Protein AF-X1IKI7-F1 (afdb_monomer)

Secondary structure (DSSP, 8-state):
--SS----HHHHHTHHHHHHHHHSSS------HHHHTT---BHHHHHHHHT---HHHHHHHHHHHHHHHHHGGGS----TTBPPP-HHHHHHHHTT--TT-------EEE-TTS-EEEPP-

Solvent-accessible surface area (backbone atoms only — not comparable to full-atom values): 7560 Å² total; per-residue (Å²): 99,76,99,61,84,64,68,47,65,73,40,54,74,38,42,67,63,46,34,54,59,66,70,41,94,69,89,84,86,83,76,51,66,57,71,35,64,73,42,57,43,44,59,71,60,28,51,51,58,77,70,42,84,49,68,68,58,42,55,51,51,52,52,47,53,57,48,42,71,72,48,40,88,81,36,103,60,64,66,89,67,41,46,53,59,43,55,69,57,50,52,56,43,57,74,79,47,56,91,93,57,89,87,79,96,70,62,65,40,62,44,98,84,17,36,70,42,76,56,80,131

Structure (mmCIF, N/CA/C/O backbone):
data_AF-X1IKI7-F1
#
_entry.id   AF-X1IKI7-F1
#
loop_
_atom_site.group_PDB
_atom_site.id
_atom_site.type_symbol
_atom_site.label_atom_id
_atom_site.label_alt_id
_atom_site.label_comp_id
_atom_site.label_asym_id
_atom_site.label_entity_id
_atom_site.label_seq_id
_atom_site.pdbx_PDB_ins_code
_atom_site.Cartn_x
_atom_site.Cartn_y
_atom_site.Cartn_z
_atom_site.occupancy
_atom_site.B_iso_or_equiv
_atom_site.auth_seq_id
_atom_site.auth_comp_id
_atom_site.auth_asym_id
_atom_site.auth_atom_id
_atom_site.pdbx_PDB_model_num
ATOM 1 N N . GLY A 1 1 ? 7.196 -6.343 9.936 1.00 54.75 1 GLY A N 1
ATOM 2 C CA . GLY A 1 1 ? 6.789 -4.978 10.313 1.00 54.75 1 GLY A CA 1
ATOM 3 C C . GLY A 1 1 ? 7.784 -4.356 11.272 1.00 54.75 1 GLY A C 1
ATOM 4 O O . GLY A 1 1 ? 8.767 -5.003 11.624 1.00 54.75 1 GLY A O 1
ATOM 5 N N . SER A 1 2 ? 7.556 -3.100 11.653 1.00 58.31 2 SER A N 1
ATOM 6 C CA . SER A 1 2 ? 8.295 -2.447 12.739 1.00 58.31 2 SER A CA 1
ATOM 7 C C . SER A 1 2 ? 7.709 -2.851 14.101 1.00 58.31 2 SER A C 1
ATOM 9 O O . SER A 1 2 ? 6.635 -3.440 14.175 1.00 58.31 2 SER A O 1
ATOM 11 N N . ASN A 1 3 ? 8.406 -2.524 15.193 1.00 61.47 3 ASN A N 1
ATOM 12 C CA . ASN A 1 3 ? 7.962 -2.867 16.551 1.00 61.47 3 ASN A CA 1
ATOM 13 C C . ASN A 1 3 ? 6.884 -1.919 17.110 1.00 61.47 3 ASN A C 1
ATOM 15 O O . ASN A 1 3 ? 6.455 -2.095 18.249 1.00 61.47 3 ASN A O 1
ATOM 19 N N . SER A 1 4 ? 6.480 -0.881 16.370 1.00 64.25 4 SER A N 1
ATOM 20 C CA . SER A 1 4 ? 5.496 0.096 16.838 1.00 64.25 4 SER A CA 1
ATOM 21 C C . SER A 1 4 ? 4.553 0.542 15.715 1.00 64.25 4 SER A C 1
ATOM 23 O O . SER A 1 4 ? 5.011 0.797 14.601 1.00 64.25 4 SER A O 1
ATOM 25 N N . PRO A 1 5 ? 3.241 0.696 15.989 1.00 67.75 5 PRO A N 1
ATOM 26 C CA . PRO A 1 5 ? 2.286 1.113 14.970 1.00 67.75 5 PRO A CA 1
ATOM 27 C C . PRO A 1 5 ? 2.663 2.468 14.365 1.00 67.75 5 PRO A C 1
ATOM 29 O O . PRO A 1 5 ? 2.767 3.483 15.064 1.00 67.75 5 PRO A O 1
ATOM 32 N N . HIS A 1 6 ? 2.846 2.495 13.047 1.00 73.50 6 HIS A N 1
ATOM 33 C CA . HIS A 1 6 ? 3.067 3.734 12.316 1.00 73.50 6 HIS A CA 1
ATOM 34 C C . HIS A 1 6 ? 1.735 4.402 11.980 1.00 73.50 6 HIS A C 1
ATOM 36 O O . HIS A 1 6 ? 0.736 3.751 11.679 1.00 73.50 6 HIS A O 1
ATOM 42 N N . ARG A 1 7 ? 1.730 5.738 11.994 1.00 82.06 7 ARG A N 1
ATOM 43 C CA . ARG A 1 7 ? 0.601 6.511 11.471 1.00 82.06 7 ARG A CA 1
ATOM 44 C C . ARG A 1 7 ? 0.646 6.463 9.954 1.00 82.06 7 ARG A C 1
ATOM 46 O O . ARG A 1 7 ? 1.413 7.204 9.338 1.00 82.06 7 ARG A O 1
ATOM 53 N N . GLU A 1 8 ? -0.162 5.581 9.387 1.00 88.25 8 GLU A N 1
ATOM 54 C CA . GLU A 1 8 ? -0.386 5.511 7.949 1.00 88.25 8 GLU A CA 1
ATOM 55 C C . GLU A 1 8 ? -1.044 6.820 7.466 1.00 88.25 8 GLU A C 1
ATOM 57 O O . GLU A 1 8 ? -1.823 7.465 8.182 1.00 88.25 8 GLU A O 1
ATOM 62 N N . TYR A 1 9 ? -0.629 7.286 6.287 1.00 89.56 9 TYR A N 1
ATOM 63 C CA . TYR A 1 9 ? -0.981 8.604 5.780 1.00 89.56 9 TYR A CA 1
ATOM 64 C C . TYR A 1 9 ? -2.483 8.739 5.504 1.00 89.56 9 TYR A C 1
ATOM 66 O O . TYR A 1 9 ? -3.066 9.744 5.915 1.00 89.56 9 TYR A O 1
ATOM 74 N N . ASN A 1 10 ? -3.114 7.750 4.865 1.00 92.44 10 ASN A N 1
ATOM 75 C CA . ASN A 1 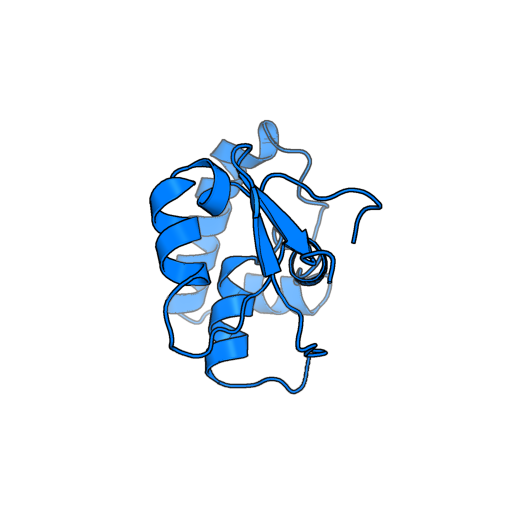10 ? -4.544 7.756 4.554 1.00 92.44 10 ASN A CA 1
ATOM 76 C C . ASN A 1 10 ? -5.395 7.786 5.833 1.00 92.44 10 ASN A C 1
ATOM 78 O O . ASN A 1 10 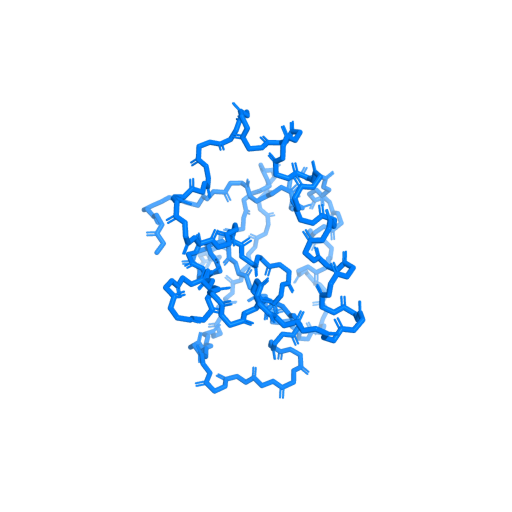? -6.315 8.601 5.933 1.00 92.44 10 ASN A O 1
ATOM 82 N N . VAL A 1 11 ? -5.031 7.001 6.855 1.00 92.88 11 VAL A N 1
ATOM 83 C CA . VAL A 1 11 ? -5.683 7.035 8.180 1.00 92.88 11 VAL A CA 1
ATOM 84 C C . VAL A 1 11 ? -5.547 8.421 8.814 1.00 92.88 11 VAL A C 1
ATOM 86 O O . VAL A 1 11 ? -6.536 9.025 9.234 1.00 92.88 11 VAL A O 1
ATOM 89 N N . LYS A 1 12 ? -4.328 8.976 8.857 1.00 93.25 12 LYS A N 1
ATOM 90 C CA . LYS A 1 12 ? -4.076 10.298 9.455 1.00 93.25 12 LYS A CA 1
ATOM 91 C C . LYS A 1 12 ? -4.795 11.419 8.703 1.00 93.25 12 LYS A C 1
ATOM 93 O O . LYS A 1 12 ? -5.188 12.411 9.319 1.00 93.25 12 LYS A O 1
ATOM 98 N N . LYS A 1 13 ? -4.937 11.296 7.382 1.00 95.31 13 LYS A N 1
ATOM 99 C CA . LYS A 1 13 ? -5.552 12.323 6.539 1.00 95.31 13 LYS A CA 1
ATOM 100 C C . LYS A 1 13 ? -7.025 12.532 6.882 1.00 95.31 13 LYS A C 1
ATOM 102 O O . LYS A 1 13 ? -7.486 13.670 6.808 1.00 95.31 13 LYS A O 1
ATOM 107 N N . ASN A 1 14 ? -7.733 11.475 7.286 1.00 96.06 14 ASN A N 1
ATOM 108 C CA . ASN A 1 14 ? -9.108 11.572 7.765 1.00 96.06 14 ASN A CA 1
ATOM 109 C C . ASN A 1 14 ? -9.439 10.487 8.804 1.00 96.06 14 ASN A C 1
ATOM 111 O O . ASN A 1 14 ? -10.056 9.465 8.502 1.00 96.06 14 ASN A O 1
ATOM 115 N N . ILE A 1 15 ? -9.063 10.755 10.057 1.00 96.31 15 ILE A N 1
ATOM 116 C CA . ILE A 1 15 ? -9.257 9.834 11.188 1.00 96.31 15 ILE A CA 1
ATOM 117 C C . ILE A 1 15 ? -10.740 9.503 11.388 1.00 96.31 15 ILE A C 1
ATOM 119 O O . ILE A 1 15 ? -11.086 8.347 11.627 1.00 96.31 15 ILE A O 1
ATOM 123 N N . LYS A 1 16 ? -11.621 10.507 11.268 1.00 96.50 16 LYS A N 1
ATOM 124 C CA . LYS A 1 16 ? -13.062 10.340 11.482 1.00 96.50 16 LYS A CA 1
ATOM 125 C C . LYS A 1 16 ? -13.664 9.378 10.457 1.00 96.50 16 LYS A C 1
ATOM 127 O O . LYS A 1 16 ? -14.276 8.395 10.856 1.00 96.50 16 LYS A O 1
ATOM 132 N N . ALA A 1 17 ? -13.429 9.619 9.167 1.00 96.75 17 ALA A N 1
ATOM 133 C CA . ALA A 1 17 ? -13.951 8.747 8.116 1.00 96.75 17 ALA A CA 1
ATOM 134 C C . ALA A 1 17 ? -13.374 7.328 8.217 1.00 96.75 17 ALA A C 1
ATOM 136 O O . ALA A 1 17 ? -14.100 6.351 8.062 1.00 96.75 17 ALA A O 1
ATOM 137 N N . CYS A 1 18 ? -12.081 7.197 8.532 1.00 96.00 18 CYS A N 1
ATOM 138 C CA . CYS A 1 18 ? -11.471 5.887 8.731 1.00 96.00 18 CYS A CA 1
ATOM 139 C C . CYS A 1 18 ? -12.158 5.127 9.877 1.00 96.00 18 CYS A C 1
ATOM 141 O O . CYS A 1 18 ? -12.535 3.972 9.715 1.00 96.00 18 CYS A O 1
ATOM 143 N N . ARG A 1 19 ? -12.422 5.789 11.008 1.00 95.75 19 ARG A N 1
ATOM 144 C CA . ARG A 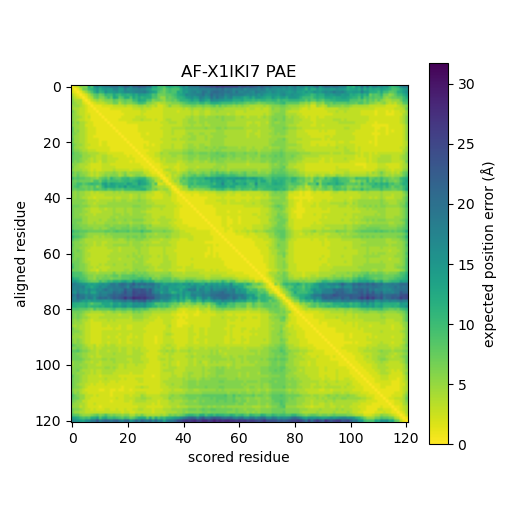1 19 ? -13.154 5.180 12.124 1.00 95.75 19 ARG A CA 1
ATOM 145 C C . ARG A 1 19 ? -14.561 4.732 11.736 1.00 95.75 19 ARG A C 1
ATOM 147 O O . ARG A 1 19 ? -14.939 3.620 12.088 1.00 95.75 19 ARG A O 1
ATOM 154 N N . GLU A 1 20 ? -15.305 5.565 11.014 1.00 96.50 20 GLU A N 1
ATOM 155 C CA . GLU A 1 20 ? -16.653 5.231 10.534 1.00 96.50 20 GLU A CA 1
ATOM 156 C C . GLU A 1 20 ? -16.634 3.977 9.648 1.00 96.50 20 GLU A C 1
ATOM 158 O O . GLU A 1 20 ? -17.445 3.075 9.847 1.00 96.50 20 GLU A O 1
ATOM 163 N N . VAL A 1 21 ? -15.656 3.861 8.740 1.00 95.88 21 VAL A N 1
ATOM 164 C CA . VAL A 1 21 ? -15.472 2.655 7.919 1.00 95.88 21 VAL A CA 1
ATOM 165 C C . VAL A 1 21 ? -15.169 1.439 8.792 1.00 95.88 21 VAL A C 1
ATOM 167 O O . VAL A 1 21 ? -15.828 0.415 8.648 1.00 95.88 21 VAL A O 1
ATOM 170 N N . PHE A 1 22 ? -14.216 1.525 9.723 1.00 93.75 22 PHE A N 1
ATOM 171 C CA . PHE A 1 22 ? -13.858 0.378 10.566 1.00 93.75 22 PHE A CA 1
ATOM 172 C C . PHE A 1 22 ? -15.016 -0.077 11.471 1.00 93.75 22 PHE A C 1
ATOM 174 O O . PHE A 1 22 ? -15.182 -1.277 11.674 1.00 93.75 22 PHE A O 1
ATOM 181 N N . GLN A 1 23 ? -15.857 0.848 11.944 1.00 94.06 23 GLN A N 1
ATOM 182 C CA . GLN A 1 23 ? -17.033 0.557 12.777 1.00 94.06 23 GLN A CA 1
ATOM 183 C C . GLN A 1 23 ? -18.266 0.089 11.995 1.00 94.06 23 GLN A C 1
ATOM 185 O O . GLN A 1 23 ? -19.241 -0.349 12.604 1.00 94.06 23 GLN A O 1
ATOM 190 N N . ALA A 1 24 ? -18.251 0.182 10.666 1.00 96.06 24 ALA A N 1
ATOM 191 C CA . ALA A 1 24 ? -19.374 -0.244 9.845 1.00 96.06 24 ALA A CA 1
ATOM 192 C C . ALA A 1 24 ? -19.676 -1.753 10.007 1.00 96.06 24 ALA A C 1
ATOM 194 O O . ALA A 1 24 ? -18.782 -2.513 10.369 1.00 96.06 24 ALA A O 1
ATOM 195 N N . PRO A 1 25 ? -20.889 -2.238 9.706 1.00 95.69 25 PRO A N 1
ATOM 196 C CA . PRO A 1 25 ? -21.244 -3.635 9.970 1.00 95.69 25 PRO A CA 1
ATOM 197 C C . PRO A 1 25 ? -20.736 -4.643 8.925 1.00 95.69 25 PRO A C 1
ATOM 199 O O . PRO A 1 25 ? -20.824 -5.841 9.166 1.00 95.69 25 PRO A O 1
ATOM 202 N N . TRP A 1 26 ? -20.231 -4.200 7.768 1.00 95.62 26 TRP A N 1
ATOM 203 C CA . TRP A 1 26 ? -19.721 -5.102 6.726 1.00 95.62 26 TRP A CA 1
ATOM 204 C C . TRP A 1 26 ? -18.287 -5.572 7.001 1.00 95.62 26 TRP A C 1
ATOM 206 O O . TRP A 1 26 ? -17.536 -4.921 7.733 1.00 95.62 26 TRP A O 1
ATOM 216 N N . GLU A 1 27 ? -17.891 -6.684 6.390 1.00 93.19 27 GLU A N 1
ATOM 217 C CA . GLU A 1 27 ? -16.528 -7.215 6.470 1.00 93.19 27 GLU A CA 1
ATOM 218 C C . GLU A 1 27 ? -15.531 -6.311 5.738 1.00 93.19 27 GLU A C 1
ATOM 220 O O . GLU A 1 27 ? -15.855 -5.691 4.722 1.00 93.19 27 GLU A O 1
ATOM 225 N N . LYS A 1 28 ? -14.307 -6.211 6.266 1.00 92.75 28 LYS A N 1
ATOM 226 C CA . LYS A 1 28 ? -13.208 -5.496 5.608 1.00 92.75 28 LYS A CA 1
ATOM 227 C C . LYS A 1 28 ? -11.940 -6.317 5.678 1.00 92.75 28 LYS A C 1
ATOM 229 O O . LYS A 1 28 ? -11.585 -6.810 6.745 1.00 92.75 28 LYS A O 1
ATOM 234 N N . THR A 1 29 ? -11.199 -6.277 4.583 1.00 93.69 29 THR A N 1
ATOM 235 C CA . THR A 1 29 ? -9.815 -6.734 4.517 1.00 93.69 29 THR A CA 1
ATOM 236 C C . THR A 1 29 ? -8.940 -5.537 4.173 1.00 93.69 29 THR A C 1
ATOM 238 O O . THR A 1 29 ? -9.299 -4.710 3.332 1.00 93.69 29 THR A O 1
ATOM 241 N N . ILE A 1 30 ? -7.814 -5.394 4.867 1.00 92.00 30 ILE A N 1
ATOM 242 C CA . ILE A 1 30 ? -6.903 -4.255 4.719 1.00 92.00 30 ILE A CA 1
ATOM 243 C C . ILE A 1 30 ? -5.480 -4.740 4.455 1.00 92.00 30 ILE A C 1
ATOM 245 O O . ILE A 1 30 ? -5.088 -5.815 4.897 1.00 92.00 30 ILE A O 1
ATOM 249 N N . THR A 1 31 ? -4.681 -3.910 3.787 1.00 90.56 31 THR A N 1
ATOM 250 C CA . THR A 1 31 ? -3.249 -4.145 3.554 1.00 90.56 31 THR A CA 1
AT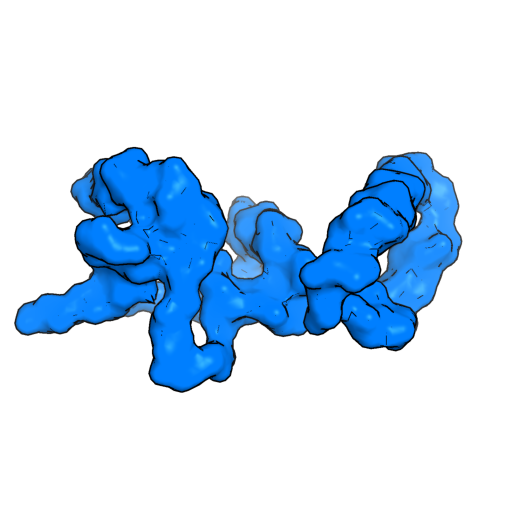OM 251 C C . THR A 1 31 ? -2.428 -3.158 4.394 1.00 90.56 31 THR A C 1
ATOM 253 O O . THR A 1 31 ? -2.057 -2.089 3.892 1.00 90.56 31 THR A O 1
ATOM 256 N N . PRO A 1 32 ? -2.193 -3.439 5.690 1.00 85.94 32 PRO A N 1
ATOM 257 C CA . PRO A 1 32 ? -1.529 -2.502 6.591 1.00 85.94 32 PRO A CA 1
ATOM 258 C C . PRO A 1 32 ? -0.048 -2.331 6.235 1.00 85.94 32 PRO A C 1
ATOM 260 O O . PRO A 1 32 ? 0.568 -3.208 5.626 1.00 85.94 32 PRO A O 1
ATOM 263 N N . LEU A 1 33 ? 0.554 -1.219 6.677 1.00 81.94 33 LEU A N 1
ATOM 264 C CA . LEU A 1 33 ? 1.983 -0.939 6.464 1.00 81.94 33 LEU A CA 1
ATOM 265 C C . LEU A 1 33 ? 2.898 -2.063 6.973 1.00 81.94 33 LEU A C 1
ATOM 267 O O . LEU A 1 33 ? 3.983 -2.261 6.429 1.00 81.94 33 LEU A O 1
ATOM 271 N N . ASP A 1 34 ? 2.464 -2.811 7.986 1.00 70.75 34 ASP A N 1
ATOM 272 C CA . ASP A 1 34 ? 3.208 -3.920 8.584 1.00 70.75 34 ASP A CA 1
ATOM 273 C C . ASP A 1 34 ? 3.501 -5.070 7.610 1.00 70.75 34 ASP A C 1
ATOM 275 O O . ASP A 1 34 ? 4.530 -5.741 7.769 1.00 70.75 34 ASP A O 1
ATOM 279 N N . THR A 1 35 ? 2.640 -5.257 6.600 1.00 69.81 35 THR A N 1
ATOM 280 C CA . THR A 1 35 ? 2.744 -6.306 5.573 1.00 69.81 35 THR A CA 1
ATOM 281 C C . THR A 1 35 ? 3.114 -5.736 4.204 1.00 69.81 35 THR A C 1
ATOM 283 O O . THR A 1 35 ? 4.012 -6.263 3.547 1.00 69.81 35 THR A O 1
ATOM 286 N N . CYS A 1 36 ? 2.502 -4.623 3.780 1.00 67.38 36 CYS A N 1
ATOM 287 C CA . CYS A 1 36 ? 2.765 -4.039 2.460 1.00 67.38 36 CYS A CA 1
ATOM 288 C C . CYS A 1 36 ? 4.044 -3.186 2.408 1.00 67.38 36 CYS A C 1
ATOM 290 O O . CYS A 1 36 ? 4.579 -2.963 1.324 1.00 67.38 36 CYS A O 1
ATOM 292 N N . GLY A 1 37 ? 4.583 -2.765 3.561 1.00 67.50 37 GLY A N 1
ATOM 293 C CA . GLY A 1 37 ? 5.705 -1.824 3.684 1.00 67.50 37 GLY A CA 1
ATOM 294 C C . GLY A 1 37 ? 7.035 -2.256 3.060 1.00 67.50 37 GLY A C 1
ATOM 295 O O . GLY A 1 37 ? 7.954 -1.446 2.996 1.00 67.50 37 GLY A O 1
ATOM 296 N N . ASN A 1 38 ? 7.137 -3.498 2.582 1.00 76.88 38 ASN A N 1
ATOM 297 C CA . ASN A 1 38 ? 8.338 -4.053 1.958 1.00 76.88 38 ASN A CA 1
ATOM 298 C C . ASN A 1 38 ? 8.079 -4.691 0.584 1.00 76.88 38 ASN A C 1
ATOM 300 O O . ASN A 1 38 ? 8.979 -5.320 0.030 1.00 76.88 38 ASN A O 1
ATOM 304 N N . ILE A 1 39 ? 6.869 -4.565 0.028 1.00 87.38 39 ILE A N 1
ATOM 305 C CA . ILE A 1 39 ? 6.555 -5.180 -1.263 1.00 87.38 39 ILE A CA 1
ATOM 306 C C . ILE A 1 39 ? 7.139 -4.323 -2.380 1.00 87.38 39 ILE A C 1
ATOM 308 O O . ILE A 1 39 ? 6.669 -3.220 -2.658 1.00 87.38 39 ILE A O 1
ATOM 312 N N . VAL A 1 40 ? 8.185 -4.844 -3.013 1.00 90.12 40 VAL A N 1
ATOM 313 C CA . VAL A 1 40 ? 8.903 -4.211 -4.121 1.00 90.12 40 VAL A CA 1
ATOM 314 C C . VAL A 1 40 ? 9.140 -5.230 -5.227 1.00 90.12 40 VAL A C 1
ATOM 316 O O . VAL A 1 40 ? 9.275 -6.425 -4.967 1.00 90.12 40 VAL A O 1
ATOM 319 N N . LEU A 1 41 ? 9.263 -4.757 -6.465 1.00 91.94 41 LEU A N 1
ATOM 320 C CA . LEU A 1 41 ? 9.889 -5.544 -7.524 1.00 91.94 41 LEU A CA 1
ATOM 321 C C . LEU A 1 41 ? 11.364 -5.158 -7.585 1.00 91.94 41 LEU A C 1
ATOM 323 O O . LEU A 1 41 ? 11.694 -3.977 -7.707 1.00 91.94 41 LEU A O 1
ATOM 327 N N . SER A 1 42 ? 12.245 -6.150 -7.520 1.00 91.69 42 SER A N 1
ATOM 328 C CA . SER A 1 42 ? 13.698 -5.972 -7.540 1.00 91.69 42 SER A CA 1
ATOM 329 C C . SER A 1 42 ? 14.358 -6.942 -8.524 1.00 91.69 42 SER A C 1
ATOM 331 O O . SER A 1 42 ? 13.725 -7.876 -9.029 1.00 91.69 42 SER A O 1
ATOM 333 N N . GLY A 1 43 ? 15.627 -6.685 -8.854 1.00 92.88 43 GLY A N 1
ATOM 334 C CA . GLY A 1 43 ? 16.431 -7.567 -9.706 1.00 92.88 43 GLY A CA 1
ATOM 335 C C . GLY A 1 43 ? 15.761 -7.865 -11.052 1.00 92.88 43 GLY A C 1
ATOM 336 O O . GLY A 1 43 ? 15.342 -6.950 -11.761 1.00 92.88 43 GLY A O 1
ATOM 337 N N . ALA A 1 44 ? 15.623 -9.149 -11.388 1.00 94.88 44 ALA A N 1
ATOM 338 C CA . ALA A 1 44 ? 15.061 -9.587 -12.666 1.00 94.88 44 ALA A CA 1
ATOM 339 C C . ALA A 1 44 ? 13.609 -9.126 -12.892 1.00 94.88 44 ALA A C 1
ATOM 341 O O . ALA A 1 44 ? 13.244 -8.800 -14.021 1.00 94.88 44 ALA A O 1
ATOM 342 N N . LEU A 1 45 ? 12.783 -9.052 -11.840 1.00 94.06 45 LEU A N 1
ATOM 343 C CA . LEU A 1 45 ? 11.398 -8.580 -11.958 1.00 94.06 45 LEU A CA 1
ATOM 344 C C . LEU A 1 45 ? 11.351 -7.084 -12.270 1.00 94.06 45 LEU A C 1
ATOM 346 O O . LEU A 1 45 ? 10.609 -6.660 -13.157 1.00 94.06 45 LEU A O 1
ATOM 350 N N . PHE A 1 46 ? 12.188 -6.297 -11.590 1.00 93.81 46 PHE A N 1
ATOM 351 C CA . PHE A 1 46 ? 12.343 -4.878 -11.895 1.00 93.81 46 PHE A CA 1
ATOM 352 C C . PHE A 1 46 ? 12.824 -4.679 -13.333 1.00 93.81 46 PHE A C 1
ATOM 354 O O . PHE A 1 46 ? 12.213 -3.929 -14.090 1.00 93.81 46 PHE A O 1
ATOM 361 N N . GLU A 1 47 ? 13.878 -5.386 -13.745 1.00 93.69 47 GLU A N 1
ATOM 362 C CA . GLU A 1 47 ? 14.402 -5.287 -15.107 1.00 93.69 47 GLU A CA 1
ATOM 363 C C . GLU A 1 47 ? 13.373 -5.667 -16.168 1.00 93.69 47 GLU A C 1
ATOM 365 O O . GLU A 1 47 ? 13.260 -4.976 -17.181 1.00 93.69 47 GLU A O 1
ATOM 370 N N . ARG A 1 48 ? 12.607 -6.737 -15.932 1.00 95.75 48 ARG A N 1
ATOM 371 C CA . ARG A 1 48 ? 11.551 -7.184 -16.839 1.00 95.75 48 ARG A CA 1
ATOM 372 C C . ARG A 1 48 ? 10.503 -6.099 -17.050 1.00 95.75 48 ARG A C 1
ATOM 374 O O . ARG A 1 48 ? 10.132 -5.846 -18.192 1.00 95.75 48 ARG A O 1
ATOM 381 N N . ILE A 1 49 ? 10.053 -5.444 -15.978 1.00 94.62 49 ILE A N 1
ATOM 382 C CA . ILE A 1 49 ? 9.119 -4.318 -16.081 1.00 94.62 49 ILE A CA 1
ATOM 383 C C . ILE A 1 49 ? 9.772 -3.170 -16.846 1.00 94.62 49 ILE A C 1
ATOM 385 O O . ILE A 1 49 ? 9.219 -2.709 -17.836 1.00 94.62 49 ILE A O 1
ATOM 389 N N . MET A 1 50 ? 10.979 -2.757 -16.458 1.00 92.25 50 MET A N 1
ATOM 390 C CA . MET A 1 50 ? 11.658 -1.605 -17.059 1.00 92.25 50 MET A CA 1
ATOM 391 C C . MET A 1 50 ? 11.984 -1.772 -18.552 1.00 92.25 50 MET A C 1
ATOM 393 O O . MET A 1 50 ? 12.158 -0.766 -19.239 1.00 92.25 50 MET A O 1
ATOM 397 N N . LYS A 1 51 ? 12.078 -3.015 -19.042 1.00 94.88 51 LYS A N 1
ATOM 398 C CA . LYS A 1 51 ? 12.314 -3.375 -20.450 1.00 94.88 51 LYS A CA 1
ATOM 399 C C . LYS A 1 51 ? 11.024 -3.744 -21.206 1.00 94.88 51 LYS A C 1
ATOM 401 O O . LYS A 1 51 ? 11.097 -4.107 -22.375 1.00 94.88 51 LYS A O 1
ATOM 406 N N . CYS A 1 52 ? 9.859 -3.698 -20.560 1.00 96.19 52 CYS A N 1
ATOM 407 C CA . CYS A 1 52 ? 8.591 -4.075 -21.177 1.00 96.19 52 CYS A CA 1
ATOM 408 C C . CYS A 1 52 ? 8.126 -3.010 -22.184 1.00 96.19 52 CYS A C 1
ATOM 410 O O . CYS A 1 52 ? 7.999 -1.839 -21.830 1.00 96.19 52 CYS A O 1
ATOM 412 N N . ASP A 1 53 ? 7.823 -3.426 -23.417 1.00 95.12 53 ASP A N 1
ATOM 413 C CA . ASP A 1 53 ? 7.363 -2.524 -24.489 1.00 95.12 53 ASP A CA 1
ATOM 414 C C . ASP A 1 53 ? 5.829 -2.414 -24.586 1.00 95.12 53 ASP A C 1
ATOM 416 O O . ASP A 1 53 ? 5.278 -1.799 -25.495 1.00 95.12 53 ASP A O 1
ATOM 420 N N . ASN A 1 54 ? 5.095 -2.988 -23.630 1.00 98.00 54 ASN A N 1
ATOM 421 C CA . ASN A 1 54 ? 3.653 -2.790 -23.568 1.00 98.00 54 ASN A CA 1
ATOM 422 C C . ASN A 1 54 ? 3.328 -1.310 -23.295 1.00 98.00 54 ASN A C 1
ATOM 424 O O . ASN A 1 54 ? 3.871 -0.713 -22.363 1.00 98.00 54 ASN A O 1
ATOM 428 N N . LEU A 1 55 ? 2.399 -0.741 -24.069 1.00 97.50 55 LEU A N 1
ATOM 429 C CA . LEU A 1 55 ? 2.043 0.679 -24.003 1.00 97.50 55 LEU A CA 1
ATOM 430 C C . LEU A 1 55 ? 1.636 1.133 -22.590 1.00 97.50 55 LEU A C 1
ATOM 432 O O . LEU A 1 55 ? 2.117 2.159 -22.116 1.00 97.50 55 LEU A O 1
ATOM 436 N N . ILE A 1 56 ? 0.810 0.347 -21.894 1.00 97.44 56 ILE A N 1
ATOM 437 C CA . ILE A 1 56 ? 0.338 0.667 -20.538 1.00 97.44 56 ILE A CA 1
ATOM 438 C C . ILE A 1 56 ? 1.514 0.650 -19.559 1.00 97.44 56 ILE A C 1
ATOM 440 O O . ILE A 1 56 ? 1.690 1.576 -18.765 1.00 97.44 56 ILE A O 1
ATOM 444 N N . VAL A 1 57 ? 2.356 -0.382 -19.641 1.00 96.12 57 VAL A N 1
ATOM 445 C CA . VAL A 1 57 ? 3.522 -0.529 -18.761 1.00 96.12 57 VAL A CA 1
ATOM 446 C C . VAL A 1 57 ? 4.510 0.619 -18.970 1.00 96.12 57 VAL A C 1
ATOM 448 O O . VAL A 1 57 ? 5.006 1.188 -17.996 1.00 96.12 57 VAL A O 1
ATOM 451 N N . ARG A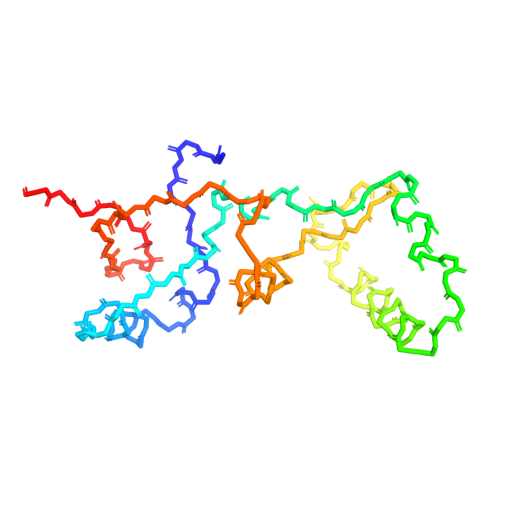 1 58 ? 4.735 1.037 -20.220 1.00 96.31 58 ARG A N 1
ATOM 452 C CA . ARG A 1 58 ? 5.567 2.203 -20.539 1.00 96.31 58 ARG A CA 1
ATOM 453 C C . ARG A 1 58 ? 5.029 3.484 -19.910 1.00 96.31 58 ARG A C 1
ATOM 455 O O . ARG A 1 58 ? 5.796 4.190 -19.257 1.00 96.31 58 ARG A O 1
ATOM 462 N N . SER A 1 59 ? 3.725 3.742 -20.013 1.00 97.00 59 SER A N 1
ATOM 463 C CA . SER A 1 59 ? 3.102 4.906 -19.370 1.00 97.00 59 SER A CA 1
ATOM 464 C C . SER A 1 59 ? 3.246 4.879 -17.843 1.00 97.00 59 SER A C 1
ATOM 466 O O . SER A 1 59 ? 3.523 5.915 -17.231 1.00 97.00 59 SER A O 1
ATOM 468 N N . ILE A 1 60 ? 3.125 3.708 -17.207 1.00 95.19 60 ILE A N 1
ATOM 469 C CA . ILE A 1 60 ? 3.358 3.553 -15.760 1.00 95.19 60 ILE A CA 1
ATOM 470 C C . ILE A 1 60 ? 4.817 3.877 -15.410 1.00 95.19 60 ILE A C 1
ATOM 472 O O . ILE A 1 60 ? 5.075 4.634 -14.473 1.00 95.19 60 ILE A O 1
ATOM 476 N N . ILE A 1 61 ? 5.779 3.357 -16.178 1.00 94.00 61 ILE A N 1
ATOM 477 C CA . ILE A 1 61 ? 7.214 3.598 -15.965 1.00 94.00 61 ILE A CA 1
ATOM 478 C C . ILE A 1 61 ? 7.561 5.080 -16.125 1.00 94.00 61 ILE A C 1
ATOM 480 O O . ILE A 1 61 ? 8.354 5.615 -15.348 1.00 94.00 61 ILE A O 1
ATOM 484 N N . GLU A 1 62 ? 6.989 5.754 -17.119 1.00 94.25 62 GLU A N 1
ATOM 485 C CA . GLU A 1 62 ? 7.181 7.189 -17.337 1.00 94.25 62 GLU A CA 1
ATOM 486 C C . GLU A 1 62 ? 6.680 8.003 -16.137 1.00 94.25 62 GLU A C 1
ATOM 488 O O . GLU A 1 62 ? 7.432 8.814 -15.586 1.00 94.25 62 GLU A O 1
ATOM 493 N N . ASN A 1 63 ? 5.467 7.718 -15.652 1.00 93.56 63 ASN A N 1
ATOM 494 C CA . ASN A 1 63 ? 4.912 8.354 -14.454 1.00 93.56 63 ASN A CA 1
ATOM 495 C C . ASN A 1 63 ? 5.756 8.063 -13.206 1.00 93.56 63 ASN A C 1
ATOM 497 O O . ASN A 1 63 ? 6.080 8.982 -12.447 1.00 93.56 63 ASN A O 1
ATOM 501 N N . PHE A 1 64 ? 6.191 6.814 -13.027 1.00 89.94 64 PHE A N 1
ATOM 502 C CA . PHE A 1 64 ? 7.072 6.421 -11.931 1.00 89.94 64 PHE A CA 1
ATOM 503 C C . PHE A 1 64 ? 8.393 7.198 -11.956 1.00 89.94 64 PHE A C 1
ATOM 505 O O . PHE A 1 64 ? 8.813 7.711 -10.921 1.00 89.94 64 PHE A O 1
ATOM 512 N N . LYS A 1 65 ? 9.038 7.357 -13.122 1.00 88.50 65 LYS A N 1
ATOM 513 C CA . LYS A 1 65 ? 10.284 8.136 -13.262 1.00 88.50 65 LYS A CA 1
ATOM 514 C C . LYS A 1 65 ? 10.082 9.612 -12.898 1.00 88.50 65 LYS A C 1
ATOM 516 O O . LYS A 1 65 ? 10.924 10.182 -12.197 1.00 88.50 65 LYS A O 1
ATOM 521 N N . ILE A 1 66 ? 8.976 10.223 -13.334 1.00 91.31 66 ILE A N 1
ATOM 522 C CA . ILE A 1 66 ? 8.634 11.620 -13.015 1.00 91.31 66 ILE A CA 1
ATOM 523 C C . ILE A 1 66 ? 8.411 11.786 -11.509 1.00 91.31 66 ILE A C 1
ATOM 525 O O . ILE A 1 66 ? 9.006 12.673 -10.889 1.00 91.31 66 ILE A O 1
ATOM 529 N N . TRP A 1 67 ? 7.584 10.923 -10.916 1.00 89.31 67 TRP A N 1
ATOM 530 C CA . TRP A 1 67 ? 7.302 10.930 -9.483 1.00 89.31 67 TRP A CA 1
ATOM 531 C C . TRP A 1 67 ? 8.579 10.699 -8.667 1.00 89.31 67 TRP A C 1
ATOM 533 O O . TRP A 1 67 ? 8.897 11.500 -7.786 1.00 89.31 67 TRP A O 1
ATOM 543 N N . LYS A 1 68 ? 9.382 9.691 -9.036 1.00 83.06 68 LYS A N 1
ATOM 544 C CA . LYS A 1 68 ? 10.662 9.356 -8.399 1.00 83.06 68 LYS A CA 1
ATOM 545 C C . LYS A 1 68 ? 11.600 10.553 -8.367 1.00 83.06 68 LYS A C 1
ATOM 547 O O . LYS A 1 68 ? 12.098 10.895 -7.301 1.00 83.06 68 LYS A O 1
ATOM 552 N N . LYS A 1 69 ? 11.786 11.255 -9.487 1.00 83.31 69 LYS A N 1
ATOM 553 C CA . LYS A 1 69 ? 12.647 12.449 -9.542 1.00 83.31 69 LYS A CA 1
ATOM 554 C C . LYS A 1 69 ? 12.171 13.578 -8.615 1.00 83.31 69 LYS A C 1
ATOM 556 O O . LYS A 1 69 ? 13.004 14.300 -8.078 1.00 83.31 69 LYS A O 1
ATOM 561 N N . LYS A 1 70 ? 10.858 13.749 -8.428 1.00 83.38 70 LYS A N 1
ATOM 562 C CA . LYS A 1 70 ? 10.286 14.834 -7.605 1.00 83.38 70 LYS A CA 1
ATOM 563 C C . LYS A 1 70 ? 10.225 14.508 -6.112 1.00 83.38 70 LYS A C 1
ATOM 565 O O . LYS A 1 70 ? 10.344 15.415 -5.288 1.00 83.38 70 LYS A O 1
ATOM 570 N N . ILE A 1 71 ? 9.994 13.242 -5.776 1.00 75.75 71 ILE A N 1
ATOM 571 C CA . ILE A 1 71 ? 9.607 12.814 -4.428 1.00 75.75 71 ILE A CA 1
ATOM 572 C C . ILE A 1 71 ? 10.729 12.048 -3.719 1.00 75.75 71 ILE A C 1
ATOM 574 O O . ILE A 1 71 ? 10.967 12.287 -2.539 1.00 75.75 71 ILE A O 1
ATOM 578 N N . ILE A 1 72 ? 11.477 11.192 -4.418 1.00 65.75 72 ILE A N 1
ATOM 579 C CA . ILE A 1 72 ? 12.486 10.320 -3.791 1.00 65.75 72 ILE A CA 1
ATOM 580 C C . ILE A 1 72 ? 13.743 11.066 -3.307 1.00 65.75 72 ILE A C 1
ATOM 582 O O . ILE A 1 72 ? 14.268 10.685 -2.270 1.00 65.75 72 ILE A O 1
ATOM 586 N N . PRO A 1 73 ? 14.202 12.191 -3.890 1.00 60.69 73 PRO A N 1
ATOM 587 C CA . PRO A 1 73 ? 15.242 12.995 -3.235 1.00 60.69 73 PRO A CA 1
ATOM 588 C C . PRO A 1 73 ? 14.851 13.488 -1.830 1.00 60.69 73 PRO A C 1
ATOM 590 O O . PRO A 1 73 ? 15.721 13.847 -1.046 1.00 60.69 73 PRO A O 1
ATOM 593 N N . LYS A 1 74 ? 13.550 13.503 -1.505 1.00 59.47 74 LYS A N 1
ATOM 594 C CA . LYS A 1 74 ? 13.011 13.875 -0.188 1.00 59.47 74 LYS A CA 1
ATOM 595 C C . LYS A 1 74 ? 12.693 12.666 0.698 1.00 59.47 74 LYS A C 1
ATOM 597 O O . LYS A 1 74 ? 12.364 12.848 1.865 1.00 59.47 74 LYS A O 1
ATOM 602 N N . LEU A 1 75 ? 12.755 11.452 0.154 1.00 56.12 75 LEU A N 1
ATOM 603 C CA . LEU A 1 75 ? 12.342 10.220 0.811 1.00 56.12 75 LEU A CA 1
ATOM 604 C C . LEU A 1 75 ? 13.387 9.133 0.537 1.00 56.12 75 LEU A C 1
ATOM 606 O O . LEU A 1 75 ? 13.523 8.678 -0.595 1.00 56.12 75 LEU A O 1
ATOM 610 N N . ILE A 1 76 ? 14.112 8.692 1.568 1.00 54.50 76 ILE A N 1
ATOM 611 C CA . ILE A 1 76 ? 15.124 7.618 1.504 1.00 54.50 76 ILE A CA 1
ATOM 612 C C . ILE A 1 76 ? 14.423 6.263 1.267 1.00 54.50 76 ILE A C 1
ATOM 614 O O . ILE A 1 76 ? 14.362 5.422 2.154 1.00 54.50 76 ILE A O 1
ATOM 618 N N . LEU A 1 77 ? 13.788 6.078 0.108 1.00 56.19 77 LEU A N 1
ATOM 619 C CA . LEU A 1 77 ? 12.794 5.017 -0.097 1.00 56.19 77 LEU A CA 1
ATOM 620 C C . LEU A 1 77 ? 13.052 4.123 -1.307 1.00 56.19 77 LEU A C 1
ATOM 622 O O . LEU A 1 77 ? 12.241 3.243 -1.571 1.00 56.19 77 LEU A O 1
ATOM 626 N N . THR A 1 78 ? 14.144 4.307 -2.052 1.00 60.78 78 THR A N 1
ATOM 627 C CA . THR A 1 78 ? 14.476 3.348 -3.116 1.00 60.78 78 THR A CA 1
ATOM 628 C C . THR A 1 78 ? 15.957 3.067 -3.186 1.00 60.78 78 THR A C 1
ATOM 630 O O . THR A 1 78 ? 16.753 3.994 -3.370 1.00 60.78 78 THR A O 1
ATOM 633 N N . LYS A 1 79 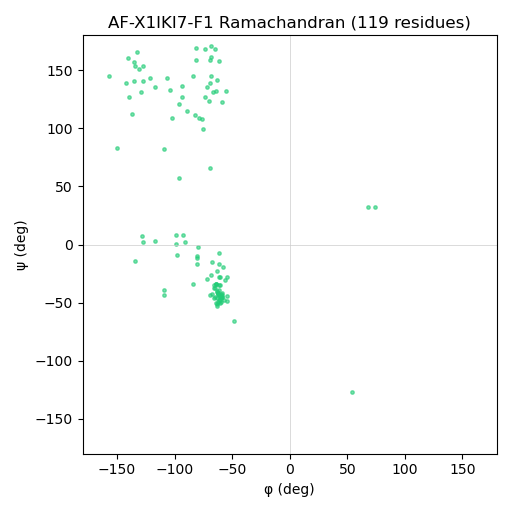? 16.314 1.788 -3.151 1.00 70.00 79 LYS A N 1
ATOM 634 C CA . LYS A 1 79 ? 17.625 1.319 -3.582 1.00 70.00 79 LYS A CA 1
ATOM 635 C C . LYS A 1 79 ? 17.712 1.370 -5.110 1.00 70.00 79 LYS A C 1
ATOM 637 O O . LYS A 1 79 ? 16.743 1.610 -5.841 1.00 70.00 79 LYS A O 1
ATOM 642 N N . LYS A 1 80 ? 18.930 1.203 -5.616 1.00 75.00 80 LYS A N 1
ATOM 643 C CA . LYS A 1 80 ? 19.177 1.044 -7.050 1.00 75.00 80 LYS A CA 1
ATOM 644 C C . LYS A 1 80 ? 18.610 -0.316 -7.490 1.00 75.00 80 LYS A C 1
ATOM 646 O O . LYS A 1 80 ? 18.794 -1.294 -6.780 1.00 75.00 80 LYS A O 1
ATOM 651 N N . ASN A 1 81 ? 17.964 -0.369 -8.657 1.00 84.44 81 ASN A N 1
ATOM 652 C CA . ASN A 1 81 ? 17.376 -1.581 -9.260 1.00 84.44 81 ASN A CA 1
ATOM 653 C C . ASN A 1 81 ? 16.161 -2.191 -8.528 1.00 84.44 81 ASN A C 1
ATOM 655 O 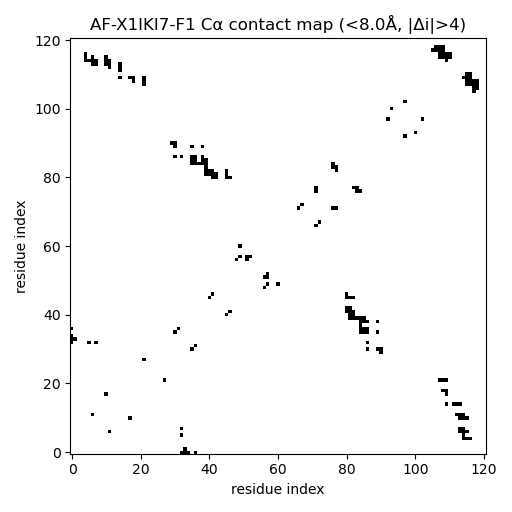O . ASN A 1 81 ? 15.943 -3.403 -8.582 1.00 84.44 81 ASN A O 1
ATOM 659 N N . GLU A 1 82 ? 15.346 -1.352 -7.892 1.00 88.62 82 GLU A N 1
ATOM 660 C CA . GLU A 1 82 ? 14.034 -1.733 -7.360 1.00 88.62 82 GLU A CA 1
ATOM 661 C C . GLU A 1 82 ? 12.987 -0.631 -7.583 1.00 88.62 82 GLU A C 1
ATOM 663 O O . GLU A 1 82 ? 13.313 0.546 -7.818 1.00 88.62 82 GLU A O 1
ATOM 668 N N . THR A 1 83 ? 11.713 -1.020 -7.516 1.00 88.81 83 THR A N 1
ATOM 669 C CA . THR A 1 83 ? 10.588 -0.082 -7.431 1.00 88.81 83 THR A CA 1
ATOM 670 C C . THR A 1 83 ? 10.581 0.636 -6.080 1.00 88.81 83 THR A C 1
ATOM 672 O O . THR A 1 83 ? 11.301 0.274 -5.153 1.00 88.81 83 THR A O 1
ATOM 675 N N . SER A 1 84 ? 9.732 1.654 -5.934 1.00 87.56 84 SER A N 1
ATOM 676 C CA . SER A 1 84 ? 9.253 2.004 -4.594 1.00 87.56 84 SER A CA 1
ATOM 677 C C . SER A 1 84 ? 8.413 0.866 -4.016 1.00 87.56 84 SER A C 1
ATOM 679 O O . SER A 1 84 ? 8.002 -0.044 -4.744 1.00 87.56 84 SER A O 1
ATOM 681 N N . VAL A 1 85 ? 8.117 0.954 -2.722 1.00 88.12 85 VAL A N 1
ATOM 682 C CA . VAL A 1 85 ? 7.104 0.103 -2.096 1.00 88.12 85 VAL A CA 1
ATOM 683 C C . VAL A 1 85 ? 5.774 0.259 -2.841 1.00 88.12 85 VAL A C 1
ATOM 685 O O . VAL A 1 85 ? 5.354 1.377 -3.156 1.00 88.12 85 VAL A O 1
ATOM 688 N N . LEU A 1 86 ? 5.143 -0.868 -3.160 1.00 90.62 86 LEU A N 1
ATOM 689 C CA . LEU A 1 86 ? 3.945 -0.970 -3.988 1.00 90.62 86 LEU A CA 1
ATOM 690 C C . LEU A 1 86 ? 2.668 -1.038 -3.135 1.00 90.62 86 LEU A C 1
ATOM 692 O O . LEU A 1 86 ? 1.904 -1.990 -3.250 1.00 90.62 86 LEU A O 1
ATOM 696 N N . PHE A 1 87 ? 2.441 -0.034 -2.282 1.00 90.25 87 PHE A N 1
ATOM 697 C CA . PHE A 1 87 ? 1.338 -0.007 -1.305 1.00 90.25 87 PHE A CA 1
ATOM 698 C C . PHE A 1 87 ? -0.028 -0.364 -1.921 1.00 90.25 87 PHE A C 1
ATOM 700 O O . PHE A 1 87 ? -0.576 -1.429 -1.642 1.00 90.25 87 PHE A O 1
ATOM 707 N N . ASP A 1 88 ? -0.537 0.483 -2.818 1.00 91.75 88 ASP A N 1
ATOM 708 C CA . ASP A 1 88 ? -1.878 0.328 -3.399 1.00 91.75 88 ASP A CA 1
ATOM 709 C C . ASP A 1 88 ? -1.981 -0.892 -4.325 1.00 91.75 88 ASP A C 1
ATOM 711 O O . ASP A 1 88 ? -3.051 -1.473 -4.497 1.00 91.75 88 ASP A O 1
ATOM 715 N N . THR A 1 89 ? -0.865 -1.325 -4.917 1.00 92.62 89 THR A N 1
ATOM 716 C CA . THR A 1 89 ? -0.845 -2.502 -5.796 1.00 92.62 89 THR A CA 1
ATOM 717 C C . THR A 1 89 ? -1.168 -3.781 -5.027 1.00 92.62 89 THR A C 1
ATOM 719 O O . THR A 1 89 ? -1.848 -4.648 -5.568 1.00 92.62 89 THR A O 1
ATOM 722 N N . VAL A 1 90 ? -0.741 -3.890 -3.763 1.00 91.75 90 VAL A N 1
ATOM 723 C CA . VAL A 1 90 ? -1.090 -5.036 -2.907 1.00 91.75 90 VAL A CA 1
ATOM 724 C C . VAL A 1 90 ? -2.592 -5.057 -2.613 1.00 91.75 90 VAL A C 1
ATOM 726 O O . VAL A 1 90 ? -3.186 -6.129 -2.620 1.00 91.75 90 VAL A O 1
ATOM 729 N N . ALA A 1 91 ? -3.228 -3.895 -2.427 1.00 92.19 91 ALA A N 1
ATOM 730 C CA . ALA A 1 91 ? -4.677 -3.816 -2.225 1.00 92.19 91 ALA A CA 1
ATOM 731 C C . ALA A 1 91 ? -5.462 -4.273 -3.468 1.00 92.19 91 ALA A C 1
ATOM 733 O O . ALA A 1 91 ? -6.475 -4.953 -3.337 1.00 92.19 91 ALA A O 1
ATOM 734 N N . ILE A 1 92 ? -4.973 -3.959 -4.674 1.00 94.62 92 ILE A N 1
ATOM 735 C CA . ILE A 1 92 ? -5.561 -4.486 -5.915 1.00 94.62 92 ILE A CA 1
ATOM 736 C C . ILE A 1 92 ? -5.344 -5.996 -6.035 1.00 94.62 92 ILE A C 1
ATOM 738 O O . ILE A 1 92 ? -6.280 -6.697 -6.405 1.00 94.62 92 ILE A O 1
ATOM 742 N N . TYR A 1 93 ? -4.147 -6.500 -5.708 1.00 93.50 93 TYR A N 1
ATOM 743 C CA . TYR A 1 93 ? -3.864 -7.940 -5.708 1.00 93.50 93 TYR A CA 1
ATOM 744 C C . TYR A 1 93 ? -4.823 -8.698 -4.786 1.00 93.50 93 TYR A C 1
ATOM 746 O O . TYR A 1 93 ? -5.474 -9.637 -5.233 1.00 93.50 93 TYR A O 1
ATOM 754 N N . LEU A 1 94 ? -5.001 -8.201 -3.558 1.00 92.81 94 LEU A N 1
ATOM 755 C CA . LEU A 1 94 ? -5.949 -8.733 -2.580 1.00 92.81 94 LEU A CA 1
ATOM 756 C C . LEU A 1 94 ? -7.393 -8.784 -3.115 1.00 92.81 94 LEU A C 1
ATOM 758 O O . LEU A 1 94 ? -8.157 -9.665 -2.745 1.00 92.81 94 LEU A O 1
ATOM 762 N N . GLY A 1 95 ? -7.767 -7.870 -4.015 1.00 92.75 95 GLY A N 1
ATOM 763 C CA . GLY A 1 95 ? -9.090 -7.858 -4.638 1.00 92.75 95 GLY A CA 1
ATOM 764 C C . GLY A 1 95 ? -9.367 -9.032 -5.584 1.00 92.75 95 GLY A C 1
ATOM 765 O O . GLY A 1 95 ? -10.525 -9.241 -5.941 1.00 92.75 95 GLY A O 1
ATOM 766 N N . PHE A 1 96 ? -8.345 -9.785 -6.011 1.00 94.69 96 PHE A N 1
ATOM 767 C CA . PHE A 1 96 ? -8.526 -10.939 -6.901 1.00 94.69 96 PHE A CA 1
ATOM 768 C C . PHE A 1 96 ? -7.760 -12.206 -6.496 1.00 94.69 96 PHE A C 1
ATOM 770 O O . PHE A 1 96 ? -8.032 -13.266 -7.057 1.00 94.69 96 PHE A O 1
ATOM 777 N N . SER A 1 97 ? -6.790 -12.134 -5.582 1.00 94.88 97 SER A N 1
ATOM 778 C CA . SER A 1 97 ? -6.019 -13.290 -5.123 1.00 94.88 97 SER A CA 1
ATOM 779 C C . SER A 1 97 ? -5.405 -13.050 -3.745 1.00 94.88 97 SER A C 1
ATOM 781 O O . SER A 1 97 ? -4.945 -11.956 -3.424 1.00 94.88 97 SER A O 1
ATOM 783 N N . GLU A 1 98 ? -5.342 -14.116 -2.953 1.00 92.31 98 GLU A N 1
ATOM 784 C CA . GLU A 1 98 ? -4.725 -14.132 -1.623 1.00 92.31 98 GLU A CA 1
ATOM 785 C C . GLU A 1 98 ? -3.516 -15.080 -1.556 1.00 92.31 98 GLU A C 1
ATOM 787 O O . GLU A 1 98 ? -2.899 -15.212 -0.509 1.00 92.31 98 GLU A O 1
ATO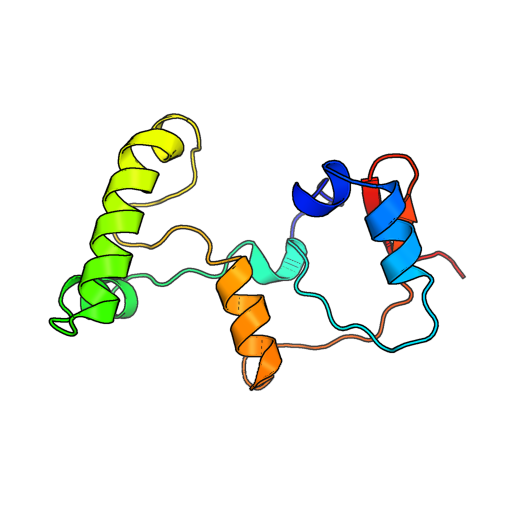M 792 N N . GLU A 1 99 ? -3.124 -15.721 -2.666 1.00 94.56 99 GLU A N 1
ATOM 793 C CA . GLU A 1 99 ? -2.125 -16.809 -2.683 1.00 94.56 99 GLU A CA 1
ATOM 794 C C . GLU A 1 99 ? -0.740 -16.399 -2.158 1.00 94.56 99 GLU A C 1
ATOM 796 O O . GLU A 1 99 ? 0.013 -17.227 -1.647 1.00 94.56 99 GLU A O 1
ATOM 801 N N . LEU A 1 100 ? -0.391 -15.119 -2.294 1.00 90.00 100 LEU A N 1
ATOM 802 C CA . LEU A 1 100 ? 0.875 -14.553 -1.823 1.00 90.00 100 LEU A CA 1
ATOM 803 C C . LEU A 1 100 ? 0.749 -13.828 -0.474 1.00 90.00 100 LEU A C 1
ATOM 805 O O . LEU A 1 100 ? 1.691 -13.149 -0.058 1.00 90.00 100 LEU A O 1
ATOM 809 N N . LEU A 1 101 ? -0.405 -13.922 0.190 1.00 89.06 101 LEU A N 1
ATOM 810 C CA . LEU A 1 101 ? -0.718 -13.196 1.415 1.00 89.06 101 LEU A CA 1
ATOM 811 C C . LEU A 1 101 ? -1.047 -14.164 2.555 1.00 89.06 101 LEU A C 1
ATOM 813 O O . LEU A 1 101 ? -1.694 -15.187 2.368 1.00 89.06 101 LEU A O 1
ATOM 817 N N . ASN A 1 102 ? -0.618 -13.804 3.764 1.00 89.50 102 ASN A N 1
ATOM 818 C CA . ASN A 1 102 ? -1.143 -14.406 4.984 1.00 89.50 102 ASN A CA 1
ATOM 819 C C . ASN A 1 102 ? -2.237 -13.489 5.533 1.00 89.50 102 ASN A C 1
ATOM 821 O O . ASN A 1 102 ? -1.963 -12.316 5.804 1.00 89.50 102 ASN A O 1
ATOM 825 N N . ILE A 1 103 ? -3.453 -14.014 5.675 1.00 91.50 103 ILE A N 1
ATOM 826 C CA . ILE A 1 103 ? -4.617 -13.263 6.150 1.00 91.50 103 ILE A CA 1
ATOM 827 C C . ILE A 1 103 ? -4.904 -13.642 7.602 1.00 91.50 103 ILE A C 1
ATOM 829 O O . ILE A 1 103 ? -4.931 -14.819 7.957 1.00 91.50 103 ILE A O 1
ATOM 833 N N . GLU A 1 104 ? -5.122 -12.630 8.441 1.00 92.06 104 GLU A N 1
ATOM 834 C CA . GLU A 1 104 ? -5.453 -12.796 9.855 1.00 92.06 104 GLU A CA 1
ATOM 835 C C . GLU A 1 104 ? -6.700 -11.985 10.207 1.00 92.06 104 GLU A C 1
ATOM 837 O O . GLU A 1 104 ? -6.788 -10.788 9.918 1.00 92.06 104 GLU A O 1
ATOM 842 N N . GLU A 1 105 ? -7.651 -12.628 10.884 1.00 93.38 105 GLU A N 1
ATOM 843 C CA . GLU A 1 105 ? -8.816 -11.950 11.442 1.00 93.38 105 GLU A CA 1
ATOM 844 C C . GLU A 1 105 ? -8.465 -11.306 12.781 1.00 93.38 105 GLU A C 1
ATOM 846 O O . GLU A 1 105 ? -8.224 -11.976 13.788 1.00 93.38 105 GLU A O 1
ATOM 851 N N . LEU A 1 106 ? -8.456 -9.976 12.800 1.00 91.75 106 LEU A N 1
ATOM 852 C CA . LEU A 1 106 ? -8.118 -9.191 13.978 1.00 91.75 106 LEU A CA 1
ATOM 853 C C . LEU A 1 106 ? -9.215 -8.173 14.263 1.00 91.75 106 LEU A C 1
ATOM 855 O O . LEU A 1 106 ? -9.738 -7.512 13.366 1.00 91.75 106 LEU A O 1
ATOM 859 N N . LYS A 1 107 ? -9.520 -7.974 15.547 1.00 91.81 107 LYS A N 1
ATOM 860 C CA . LYS A 1 107 ? -10.357 -6.852 15.970 1.00 91.81 107 LYS A CA 1
ATOM 861 C C . LYS A 1 107 ? -9.512 -5.583 15.935 1.00 91.81 107 LYS A C 1
ATOM 863 O O . LYS A 1 107 ? -8.642 -5.401 16.784 1.00 91.81 107 LYS A O 1
ATOM 868 N N . ILE A 1 108 ? -9.766 -4.714 14.964 1.00 92.62 108 ILE A N 1
ATOM 869 C CA . ILE A 1 108 ? -9.002 -3.481 14.751 1.00 92.62 108 ILE A CA 1
ATOM 870 C C . ILE A 1 108 ? -9.812 -2.254 15.175 1.00 92.62 108 ILE A C 1
ATOM 872 O O . ILE A 1 108 ? -11.018 -2.182 14.952 1.00 92.62 108 ILE A O 1
ATOM 876 N N . GLU A 1 109 ? -9.135 -1.260 15.749 1.00 92.69 109 GLU A N 1
ATOM 877 C CA . GLU A 1 109 ? -9.708 0.045 16.076 1.00 92.69 109 GLU A CA 1
ATOM 878 C C . GLU A 1 109 ? -8.829 1.207 15.590 1.00 92.69 109 GLU A C 1
ATOM 880 O O . GLU A 1 109 ? -7.600 1.103 15.515 1.00 92.69 109 GLU A O 1
ATOM 885 N N . ILE A 1 110 ? -9.477 2.339 15.287 1.00 94.00 110 ILE A N 1
ATOM 886 C CA . ILE A 1 110 ? -8.817 3.596 14.912 1.00 94.00 110 ILE A CA 1
ATOM 887 C C . ILE A 1 110 ? -8.814 4.552 16.106 1.00 94.00 110 ILE A C 1
ATOM 889 O O . ILE A 1 110 ? -9.846 5.128 16.479 1.00 94.00 110 ILE A O 1
ATOM 893 N N . THR A 1 111 ? -7.634 4.762 16.686 1.00 92.31 111 THR A N 1
ATOM 894 C CA . THR A 1 111 ? -7.445 5.675 17.825 1.00 92.31 111 THR A CA 1
ATOM 895 C C . THR A 1 111 ? -7.652 7.136 17.425 1.00 92.31 111 THR A C 1
ATOM 897 O O . THR A 1 111 ? -7.518 7.507 16.258 1.00 92.31 111 THR A O 1
ATOM 900 N N . ASP A 1 112 ? -7.885 8.015 18.402 1.00 90.75 112 ASP A N 1
ATOM 901 C CA . ASP A 1 112 ? -8.002 9.467 18.167 1.00 90.75 112 ASP A CA 1
ATOM 902 C C . ASP A 1 112 ? -6.735 10.106 17.598 1.00 90.75 112 ASP A C 1
ATOM 904 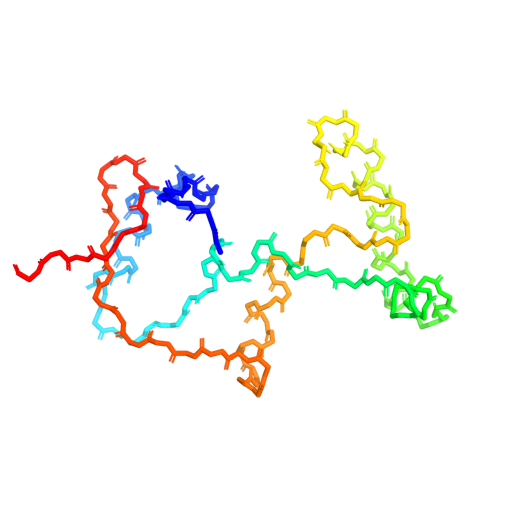O O . ASP A 1 112 ? -6.771 11.202 17.043 1.00 90.75 112 ASP A O 1
ATOM 908 N N . ARG A 1 113 ? -5.598 9.411 17.698 1.00 89.25 113 ARG A N 1
ATOM 909 C CA . ARG A 1 113 ? -4.321 9.853 17.131 1.00 89.25 113 ARG A CA 1
ATOM 910 C C . ARG A 1 113 ? -4.085 9.346 15.704 1.00 89.25 113 ARG A C 1
ATOM 912 O O . ARG A 1 113 ? -3.020 9.634 15.150 1.00 89.25 113 ARG A O 1
ATOM 919 N N . GLY A 1 114 ? -5.041 8.616 15.124 1.00 89.50 114 GLY A N 1
ATOM 920 C CA . GLY A 1 114 ? -4.940 8.043 13.781 1.00 89.50 114 GLY A CA 1
ATOM 921 C C . GLY A 1 114 ? -4.003 6.839 13.712 1.00 89.50 114 GLY A C 1
ATOM 922 O O . GLY A 1 114 ? -3.309 6.665 12.716 1.00 89.50 114 GLY A O 1
ATOM 923 N N . LEU A 1 115 ? -3.922 6.061 14.795 1.00 91.06 115 LEU A N 1
ATOM 924 C CA . LEU A 1 115 ? -3.277 4.745 14.787 1.00 91.06 115 LEU A CA 1
ATOM 925 C C . LEU A 1 115 ? -4.318 3.662 14.534 1.00 91.06 115 LEU A C 1
ATOM 927 O O . LEU A 1 115 ? -5.368 3.678 15.179 1.00 91.06 115 LEU A O 1
ATOM 931 N N . THR A 1 116 ? -3.963 2.722 13.668 1.00 91.19 116 THR A N 1
ATOM 932 C CA . THR A 1 116 ? -4.643 1.441 13.488 1.00 91.19 116 THR A CA 1
ATOM 933 C C . THR A 1 116 ? -4.012 0.448 14.456 1.00 91.19 116 THR A C 1
ATOM 935 O O . THR A 1 116 ? -2.818 0.175 14.349 1.00 91.19 116 THR A O 1
ATOM 938 N N . GLN A 1 117 ? -4.769 -0.044 15.435 1.00 90.25 117 GLN A N 1
ATOM 939 C CA . GLN A 1 117 ? -4.246 -0.971 16.442 1.00 90.25 117 GLN A CA 1
ATOM 940 C C . GLN A 1 117 ? -5.202 -2.132 16.695 1.00 90.25 117 GLN A C 1
ATOM 942 O O . GLN A 1 117 ? -6.406 -2.018 16.468 1.00 90.25 117 GLN A O 1
ATOM 947 N N . ILE A 1 118 ? -4.658 -3.238 17.202 1.00 90.69 118 ILE A N 1
ATOM 948 C CA . ILE A 1 118 ? -5.461 -4.363 17.676 1.00 90.69 118 ILE A CA 1
ATOM 949 C C . ILE A 1 118 ? -6.179 -3.923 18.955 1.00 90.69 118 ILE A C 1
ATOM 951 O O . ILE A 1 118 ? -5.547 -3.484 19.919 1.00 90.69 118 ILE A O 1
ATOM 955 N N . SER A 1 119 ? -7.505 -4.025 18.947 1.00 87.75 119 SER A N 1
ATOM 956 C CA . SER A 1 119 ? -8.359 -3.698 20.083 1.00 87.75 119 SER A CA 1
ATOM 957 C C . SER A 1 119 ? -8.096 -4.690 21.218 1.00 87.75 119 SER A C 1
ATOM 959 O O . SER A 1 119 ? -8.063 -5.906 21.004 1.00 87.75 119 SER A O 1
ATOM 961 N N . LYS A 1 120 ? -7.890 -4.180 22.435 1.00 77.44 120 LYS A N 1
ATOM 962 C CA . LYS A 1 120 ? -7.794 -5.034 23.626 1.00 77.44 120 LYS A CA 1
ATOM 963 C C . LYS A 1 120 ? -9.194 -5.572 23.941 1.00 77.44 120 LYS A C 1
ATOM 965 O O . LYS A 1 120 ? -10.164 -4.825 23.837 1.00 77.44 120 LYS A O 1
ATOM 970 N N . ARG A 1 121 ? -9.282 -6.872 24.245 1.00 52.00 121 ARG A N 1
ATOM 971 C CA . ARG A 1 121 ? -10.537 -7.525 24.650 1.00 52.00 121 ARG A CA 1
ATOM 972 C C . ARG A 1 121 ? -11.173 -6.818 25.838 1.00 52.00 121 ARG A C 1
ATOM 974 O O . ARG A 1 121 ? -10.407 -6.430 26.748 1.00 52.00 121 ARG A O 1
#

Nearest PDB structures (foldseek):
  4wr2-assembly1_A  TM=7.616E-01  e=2.589E-01  Shewanella loihica PV-4

Organism: NCBI:txid412755

Foldseek 3Di:
DDPDFDQDPVLQVCVPVVQVVLPDPDDDDADGCVHQVPDKQFDPRLVCLVPDPPPVSVVVVVVQVVCCVVPVVVPVADDPGMGGRPRVVVVVCVVPDCPVHDDDDFNWGQDPNSTIDGDDD

InterPro domains:
  IPR036452 Ribonucleoside hydrolase-like [G3DSA:3.90.245.10] (1-120)
  IPR036452 Ribonucleoside hydrolase-like [SSF53590] (1-114)

Radius of gyration: 16.83 Å; Cα contacts (8 Å, |Δi|>4): 105; chains: 1; bounding box: 40×32×49 Å

Sequence (121 aa):
GSNSPHREYNVKKNIKACREVFQAPWEKTITPLDTCGNIVLSGALFERIMKCDNLIVRSIIENFKIWKKKIIPKLILTKKNETSVLFDTVAIYLGFSEELLNIEELKIEITDRGLTQISKR

pLDDT: mean 87.03, std 11.6, range [52.0, 98.0]

Mean predicted aligned error: 5.48 Å